Protein AF-A0A482W4N4-F1 (afdb_monomer)

Nearest PDB structures (foldseek):
  6y7f-assembly1_A  TM=9.185E-01  e=5.771E-03  Homo sapiens

Mean predicted aligned error: 5.31 Å

pLDDT: mean 89.52, std 6.03, range [71.38, 98.19]

Organism: Asbolus verrucosus (NCBI:txid1661398)

Solvent-accessible surface area (backbone atoms only — not comparable to full-atom values): 3857 Å² total; per-residue (Å²): 118,94,90,57,85,83,80,90,49,65,68,60,52,50,54,50,50,52,52,50,52,53,52,51,51,52,33,51,51,45,37,34,67,35,24,62,74,72,78,41,69,99,65,96,71,82,86,70,87,58,92,44,69,46,45,55,49,30,59,73,47,102

InterPro domains:
  IPR002076 ELO family [PF01151] (1-54)

Secondary structure (DSSP, 8-state):
-TTSPPP--HHHHHHHHHHHHHHHHHHHHHHIIIIITTT--SS------S--HHHHHHHH--

Radius of gyration: 18.82 Å; Cα contacts (8 Å, |Δi|>4): 28; chains: 1; bounding box: 46×21×44 Å

Foldseek 3Di:
DVPDDDDPCVVVVVVVVVVVVVLVVVLCVQQCVLDVVPPDDPDDDDQDPDPDPSSVSNVVSD

Structure (mmCIF, N/CA/C/O backbone):
data_AF-A0A482W4N4-F1
#
_entry.id   AF-A0A482W4N4-F1
#
loop_
_atom_site.group_PDB
_atom_site.id
_atom_site.type_symbol
_atom_site.label_atom_id
_atom_site.label_alt_id
_atom_site.label_comp_id
_atom_site.label_asym_id
_atom_site.label_entity_id
_atom_site.label_seq_id
_atom_site.pdbx_PDB_ins_code
_atom_site.Cartn_x
_atom_site.Cartn_y
_atom_site.Cartn_z
_atom_site.occupancy
_atom_site.B_iso_or_equiv
_atom_site.auth_seq_id
_atom_site.auth_comp_id
_atom_site.auth_asym_id
_atom_site.auth_atom_id
_atom_site.pdbx_PDB_model_num
ATOM 1 N N . MET A 1 1 ? -25.310 10.531 12.814 1.00 71.81 1 MET A N 1
ATOM 2 C CA . MET A 1 1 ? -25.025 10.295 14.251 1.00 71.81 1 MET A CA 1
ATOM 3 C C . MET A 1 1 ? -25.536 11.415 15.176 1.00 71.81 1 MET A C 1
ATOM 5 O O . MET A 1 1 ? -25.042 11.550 16.282 1.00 71.81 1 MET A O 1
ATOM 9 N N . LYS A 1 2 ? -26.552 12.203 14.779 1.00 78.19 2 LYS A N 1
ATOM 10 C CA . LYS A 1 2 ? -26.909 13.456 15.475 1.00 78.19 2 LYS A CA 1
ATOM 11 C C . LYS A 1 2 ? -27.502 13.273 16.889 1.00 78.19 2 LYS A C 1
ATOM 13 O O . LYS A 1 2 ? -27.340 14.160 17.702 1.00 78.19 2 LYS A O 1
ATOM 18 N N . ASN A 1 3 ? -28.125 12.126 17.187 1.00 82.25 3 ASN A N 1
ATOM 19 C CA . ASN A 1 3 ? -28.729 11.803 18.494 1.00 82.25 3 ASN A CA 1
ATOM 20 C C . ASN A 1 3 ? -28.478 10.332 18.902 1.00 82.25 3 ASN A C 1
ATOM 22 O O . ASN A 1 3 ? -29.397 9.631 19.319 1.00 82.25 3 ASN A O 1
ATOM 26 N N . ARG A 1 4 ? -27.262 9.802 18.696 1.00 82.50 4 ARG A N 1
ATOM 27 C CA . ARG A 1 4 ? -26.896 8.426 19.103 1.00 82.50 4 ARG A CA 1
ATOM 28 C C . ARG A 1 4 ? -25.523 8.419 19.774 1.00 82.50 4 ARG A C 1
ATOM 30 O O . ARG A 1 4 ? -24.634 9.133 19.320 1.00 82.50 4 ARG A O 1
ATOM 37 N N . LYS A 1 5 ? -25.355 7.618 20.836 1.00 80.25 5 LYS A N 1
ATOM 38 C CA . LYS A 1 5 ? -24.067 7.483 21.539 1.00 80.25 5 LYS A CA 1
ATOM 39 C C . LYS A 1 5 ? -23.001 6.912 20.586 1.00 80.25 5 LYS A C 1
ATOM 41 O O . LYS A 1 5 ? -23.331 6.017 19.805 1.00 80.25 5 LYS A O 1
ATOM 46 N N . PRO A 1 6 ? -21.755 7.419 20.628 1.00 84.56 6 PRO A N 1
ATOM 47 C CA . PRO A 1 6 ? -20.689 6.945 19.754 1.00 84.56 6 PRO A CA 1
ATOM 48 C C . PRO A 1 6 ? -20.328 5.492 20.073 1.00 84.56 6 PRO A C 1
ATOM 50 O O . PRO A 1 6 ? -20.283 5.087 21.235 1.00 84.56 6 PRO A O 1
ATOM 53 N N . TYR A 1 7 ? -20.063 4.711 19.028 1.00 86.81 7 TYR A N 1
ATOM 54 C CA . TYR A 1 7 ? -19.619 3.328 19.162 1.00 86.81 7 TYR A CA 1
ATOM 55 C C . TYR A 1 7 ? -18.175 3.272 19.674 1.00 86.81 7 TYR A C 1
ATOM 57 O O . TYR A 1 7 ? -17.315 4.032 19.226 1.00 86.81 7 TYR A O 1
ATOM 65 N N . SER A 1 8 ? -17.886 2.335 20.581 1.00 87.31 8 SER A N 1
ATOM 66 C CA . SER A 1 8 ? -16.509 2.045 20.987 1.00 87.31 8 SER A CA 1
ATOM 67 C C . SER A 1 8 ? -15.860 1.131 19.952 1.00 87.31 8 SER A C 1
ATOM 69 O O . SER A 1 8 ? -15.945 -0.090 20.037 1.00 87.31 8 SER A O 1
ATOM 71 N N . LEU A 1 9 ? -15.225 1.738 18.951 1.00 92.31 9 LEU A N 1
ATOM 72 C CA . LEU A 1 9 ? -14.532 1.025 17.874 1.00 92.31 9 LEU A CA 1
ATOM 73 C C . LEU A 1 9 ? -13.024 0.898 18.120 1.00 92.31 9 LEU A C 1
ATOM 75 O O . LEU A 1 9 ? -12.300 0.521 17.209 1.00 92.31 9 LEU A O 1
ATOM 79 N N . LYS A 1 10 ? -12.536 1.204 19.332 1.00 92.38 10 LYS A N 1
ATOM 80 C CA . LYS A 1 10 ? -11.094 1.262 19.637 1.00 92.38 10 LYS A CA 1
ATOM 81 C C . LYS A 1 10 ? -10.350 -0.005 19.207 1.00 92.38 10 LYS A C 1
ATOM 83 O O . LYS A 1 10 ? -9.326 0.090 18.543 1.00 92.38 10 LYS A O 1
ATOM 88 N N . THR A 1 11 ? -10.896 -1.175 19.529 1.00 93.12 11 THR A N 1
ATOM 89 C CA . THR A 1 11 ? -10.303 -2.469 19.168 1.00 93.12 11 THR A CA 1
ATOM 90 C C . THR A 1 11 ? -10.322 -2.711 17.659 1.00 93.12 11 THR A C 1
ATOM 92 O O . THR A 1 11 ? -9.324 -3.138 17.093 1.00 93.12 11 THR A O 1
ATOM 95 N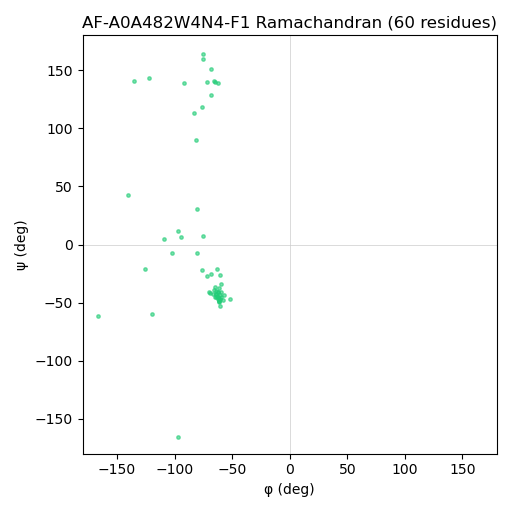 N . VAL A 1 12 ? -11.429 -2.387 16.985 1.00 95.81 12 VAL A N 1
ATOM 96 C CA . VAL A 1 12 ? -11.560 -2.552 15.526 1.00 95.81 12 VAL A CA 1
ATOM 97 C C . VAL A 1 12 ? -10.589 -1.629 14.785 1.00 95.81 12 VAL A C 1
ATOM 99 O O . VAL A 1 12 ? -9.883 -2.074 13.887 1.00 95.81 12 VAL A O 1
ATOM 102 N N . LEU A 1 13 ? -10.500 -0.365 15.208 1.00 96.25 13 LEU A N 1
ATOM 103 C CA . LEU A 1 13 ? -9.556 0.619 14.675 1.00 96.25 13 LEU A CA 1
ATOM 104 C C . LEU A 1 13 ? -8.098 0.205 14.894 1.00 96.25 13 LEU A C 1
ATOM 106 O O . LEU A 1 13 ? -7.277 0.425 14.011 1.00 96.25 13 LEU A O 1
ATOM 110 N N . LEU A 1 14 ? -7.772 -0.411 16.035 1.00 96.69 14 LEU A N 1
ATOM 111 C CA . LEU A 1 14 ? -6.424 -0.917 16.293 1.00 96.69 14 LEU A CA 1
ATOM 112 C C . LEU A 1 14 ? -6.020 -1.973 15.254 1.00 96.69 14 LEU A C 1
ATOM 114 O O . LEU A 1 14 ? -4.985 -1.823 14.610 1.00 96.69 14 LEU A O 1
ATOM 118 N N . TYR A 1 15 ? -6.847 -3.004 15.051 1.00 98.00 15 TYR A N 1
ATOM 119 C CA . TYR A 1 15 ? -6.561 -4.052 14.064 1.00 98.00 15 TYR A CA 1
ATOM 120 C C . TYR A 1 15 ? -6.540 -3.517 12.633 1.00 98.00 15 TYR A C 1
ATOM 122 O O . TYR A 1 15 ? -5.657 -3.883 11.86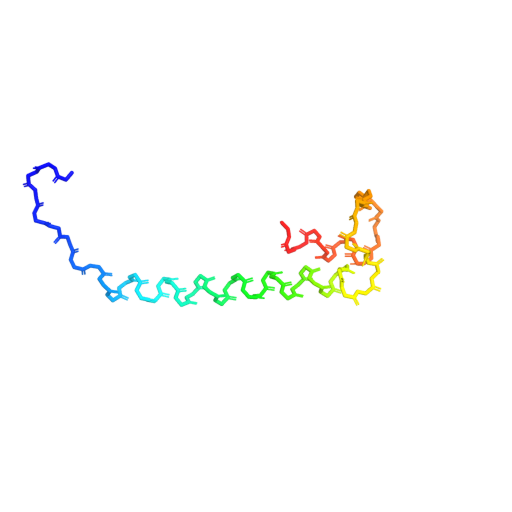0 1.00 98.00 15 TYR A O 1
ATOM 130 N N . TYR A 1 16 ? -7.468 -2.618 12.302 1.00 97.56 16 TYR A N 1
ATOM 131 C CA . TYR A 1 16 ? -7.496 -1.950 11.005 1.00 97.56 16 TYR A CA 1
ATOM 132 C C . TYR A 1 16 ? -6.188 -1.196 10.731 1.00 97.56 16 TYR A C 1
ATOM 134 O O . TYR A 1 16 ? -5.582 -1.391 9.683 1.00 97.56 16 TYR A O 1
ATOM 142 N N . ASN A 1 17 ? -5.702 -0.405 11.692 1.00 97.62 17 ASN A N 1
ATOM 143 C CA . ASN A 1 17 ? -4.456 0.345 11.532 1.00 97.62 17 ASN A CA 1
ATOM 144 C C . ASN A 1 17 ? -3.236 -0.576 11.410 1.00 97.62 17 ASN A C 1
ATOM 146 O O . ASN A 1 17 ? -2.355 -0.305 10.600 1.00 97.62 17 ASN A O 1
ATOM 150 N N . ILE A 1 18 ? -3.180 -1.678 12.166 1.00 98.19 18 ILE A N 1
ATOM 151 C CA . ILE A 1 18 ? -2.099 -2.669 12.034 1.00 98.19 18 ILE A CA 1
ATOM 152 C C . ILE A 1 18 ? -2.108 -3.279 10.629 1.00 98.19 18 ILE A C 1
ATOM 154 O O . ILE A 1 18 ? -1.074 -3.314 9.964 1.00 98.19 18 ILE A O 1
ATOM 158 N N . PHE A 1 19 ? -3.276 -3.712 10.152 1.00 98.12 19 PHE A N 1
ATOM 159 C CA . PHE A 1 19 ? -3.427 -4.242 8.800 1.00 98.12 19 PHE A CA 1
ATOM 160 C C . PHE A 1 19 ? -3.046 -3.206 7.734 1.00 98.12 19 PHE A C 1
ATOM 162 O O . PHE A 1 19 ? -2.360 -3.538 6.767 1.00 98.12 19 PHE A O 1
ATOM 169 N N . GLN A 1 20 ? -3.437 -1.946 7.928 1.00 97.75 20 GLN A N 1
ATOM 170 C CA . GLN A 1 20 ? -3.091 -0.851 7.029 1.00 97.75 20 GLN A CA 1
ATOM 171 C C . GLN A 1 20 ? -1.575 -0.620 6.986 1.00 97.75 20 GLN A C 1
ATOM 173 O O . GLN A 1 20 ? -1.021 -0.492 5.899 1.00 97.75 20 GLN A O 1
ATOM 178 N N . ILE A 1 21 ? -0.889 -0.624 8.134 1.00 98.19 21 ILE A N 1
ATOM 179 C CA . ILE A 1 21 ? 0.573 -0.473 8.198 1.00 98.19 21 ILE A CA 1
ATOM 180 C C . ILE A 1 21 ? 1.268 -1.609 7.444 1.00 98.19 21 ILE A C 1
ATOM 182 O O . ILE A 1 21 ? 2.159 -1.341 6.640 1.00 98.19 21 ILE A O 1
ATOM 186 N N . LEU A 1 22 ? 0.850 -2.859 7.664 1.00 98.00 22 LEU A N 1
ATOM 187 C CA . LEU A 1 22 ? 1.424 -4.014 6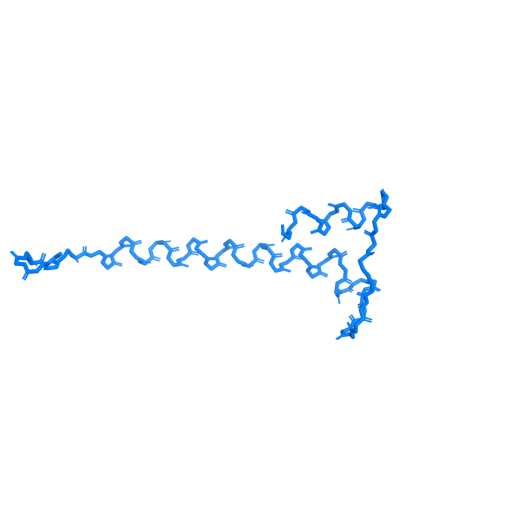.968 1.00 98.00 22 LEU A CA 1
ATOM 188 C C . LEU A 1 22 ? 1.196 -3.929 5.456 1.00 98.00 22 LEU A C 1
ATOM 190 O O . LEU A 1 22 ? 2.134 -4.108 4.686 1.00 98.00 22 LEU A O 1
ATOM 194 N N . SER A 1 23 ? -0.022 -3.582 5.041 1.00 96.44 23 SER A N 1
ATOM 195 C CA . SER A 1 23 ? -0.374 -3.433 3.626 1.00 96.44 23 SER A CA 1
ATOM 196 C C . SER A 1 23 ? 0.461 -2.340 2.953 1.00 96.44 23 SER A C 1
ATOM 198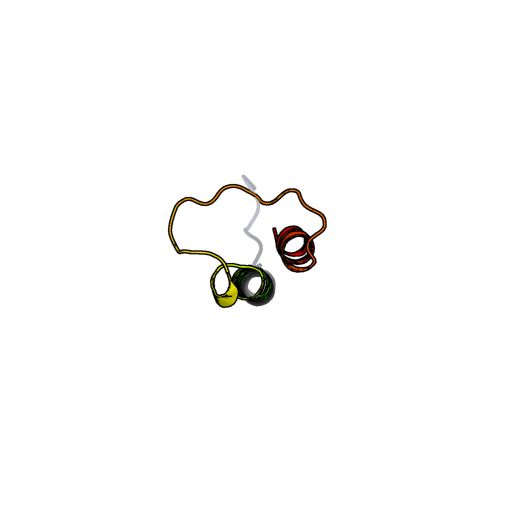 O O . SER A 1 23 ? 1.056 -2.574 1.902 1.00 96.44 23 SER A O 1
ATOM 200 N N . CYS A 1 24 ? 0.586 -1.169 3.587 1.00 96.44 24 CYS A N 1
ATOM 201 C CA . CYS A 1 24 ? 1.434 -0.090 3.084 1.00 96.44 24 CYS A CA 1
ATOM 202 C C . CYS A 1 24 ? 2.911 -0.497 3.027 1.00 96.44 24 CYS A C 1
ATOM 204 O O . CYS A 1 24 ? 3.588 -0.182 2.052 1.00 96.44 24 CYS A O 1
ATOM 206 N N . ALA A 1 25 ? 3.417 -1.215 4.034 1.00 96.50 25 ALA A N 1
ATOM 207 C CA . ALA A 1 25 ? 4.795 -1.696 4.039 1.00 96.50 25 ALA A CA 1
ATOM 208 C C . ALA A 1 25 ? 5.067 -2.659 2.871 1.00 96.50 25 ALA A C 1
ATOM 210 O O . ALA A 1 25 ? 6.104 -2.542 2.217 1.00 96.50 25 ALA A O 1
ATOM 211 N N . THR A 1 26 ? 4.130 -3.563 2.563 1.00 94.62 26 THR A N 1
ATOM 212 C CA . THR A 1 26 ? 4.235 -4.468 1.409 1.00 94.62 26 THR A CA 1
ATOM 213 C C . THR A 1 26 ? 4.240 -3.709 0.082 1.00 94.62 26 THR A C 1
ATOM 215 O O . THR A 1 26 ? 5.090 -3.992 -0.762 1.00 94.62 26 THR A O 1
ATOM 218 N N . LEU A 1 27 ? 3.351 -2.724 -0.092 1.00 94.31 27 LEU A N 1
ATOM 219 C CA . LEU A 1 27 ? 3.315 -1.890 -1.301 1.00 94.31 27 LEU A CA 1
ATOM 220 C C . LEU A 1 27 ? 4.625 -1.117 -1.486 1.00 94.31 27 LEU A C 1
ATOM 222 O O . LEU A 1 27 ? 5.246 -1.199 -2.544 1.00 94.31 27 LEU A O 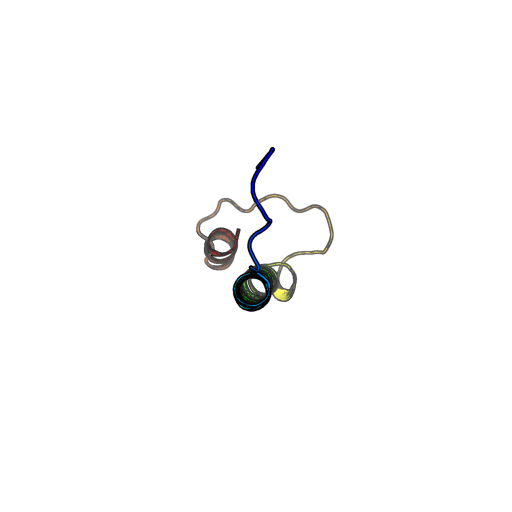1
ATOM 226 N N . ILE A 1 28 ? 5.098 -0.443 -0.433 1.00 93.50 28 ILE A N 1
ATOM 227 C CA . ILE A 1 28 ? 6.353 0.317 -0.465 1.00 93.50 28 ILE A CA 1
ATOM 228 C C . ILE A 1 28 ? 7.530 -0.605 -0.800 1.00 93.50 28 ILE A C 1
ATOM 230 O O . ILE A 1 28 ? 8.341 -0.267 -1.658 1.00 93.50 28 ILE A O 1
ATOM 234 N N . TYR A 1 29 ? 7.619 -1.786 -0.186 1.00 93.31 29 TYR A N 1
ATOM 235 C CA . TYR A 1 29 ? 8.676 -2.753 -0.491 1.00 93.31 29 TYR A CA 1
ATOM 236 C C . TYR A 1 29 ? 8.645 -3.215 -1.960 1.00 93.31 29 TYR A C 1
ATOM 238 O O . TYR A 1 29 ? 9.687 -3.270 -2.624 1.00 93.31 29 TYR A O 1
ATOM 246 N N . GLY A 1 30 ? 7.454 -3.503 -2.491 1.00 91.56 30 GLY A N 1
ATOM 247 C CA . GLY A 1 30 ? 7.264 -3.871 -3.893 1.00 91.56 30 GLY A CA 1
ATOM 248 C C . GLY A 1 30 ? 7.698 -2.762 -4.852 1.00 91.56 30 GLY A C 1
ATOM 249 O O . GLY A 1 30 ? 8.502 -3.009 -5.750 1.00 91.56 30 GLY A O 1
ATOM 250 N N . MET A 1 31 ? 7.256 -1.524 -4.619 1.00 89.94 31 MET A N 1
ATOM 251 C CA . MET A 1 31 ? 7.624 -0.361 -5.440 1.00 89.94 31 MET A CA 1
ATOM 252 C C . MET A 1 31 ? 9.123 -0.039 -5.366 1.00 89.94 31 MET A C 1
ATOM 254 O O . MET A 1 31 ? 9.755 0.237 -6.386 1.00 89.94 31 MET A O 1
ATOM 258 N N . LEU A 1 32 ? 9.713 -0.101 -4.168 1.00 90.56 32 LEU A N 1
ATOM 259 C CA . LEU A 1 32 ? 11.138 0.164 -3.970 1.00 90.56 32 LEU A CA 1
ATOM 260 C C . LEU A 1 32 ? 11.998 -0.840 -4.735 1.00 90.56 32 LEU A C 1
ATOM 262 O O . LEU A 1 32 ? 12.921 -0.451 -5.448 1.00 90.56 32 LEU A O 1
ATOM 266 N N . THR A 1 33 ? 11.681 -2.129 -4.626 1.00 89.94 33 THR A N 1
ATOM 267 C CA . THR A 1 33 ? 12.450 -3.169 -5.318 1.00 89.94 33 THR A CA 1
ATOM 268 C C . THR A 1 33 ? 12.217 -3.174 -6.829 1.00 89.94 33 THR A C 1
ATOM 270 O O . THR A 1 33 ? 13.122 -3.594 -7.543 1.00 89.94 33 THR A O 1
ATOM 273 N N . SER A 1 34 ? 11.058 -2.717 -7.320 1.00 88.69 34 SER A N 1
ATOM 274 C CA . SER A 1 34 ? 10.701 -2.710 -8.757 1.00 88.69 34 SER A CA 1
ATOM 275 C C . SER A 1 34 ? 11.293 -1.549 -9.560 1.00 88.69 34 SER A C 1
ATOM 277 O O . SER A 1 34 ? 11.189 -1.535 -10.781 1.00 88.69 34 SER A O 1
ATOM 279 N N . GLY A 1 35 ? 11.930 -0.578 -8.904 1.00 86.31 35 GLY A N 1
ATOM 280 C CA . GLY A 1 35 ? 12.567 0.531 -9.609 1.00 86.31 35 GLY A CA 1
ATOM 281 C C . GLY A 1 35 ? 13.492 1.344 -8.720 1.00 86.31 35 GLY A C 1
ATOM 282 O O . GLY A 1 35 ? 14.691 1.389 -8.964 1.00 86.31 35 GLY A O 1
ATOM 283 N N . TRP A 1 36 ? 12.959 1.963 -7.667 1.00 85.00 36 TRP A N 1
ATOM 284 C CA . TRP 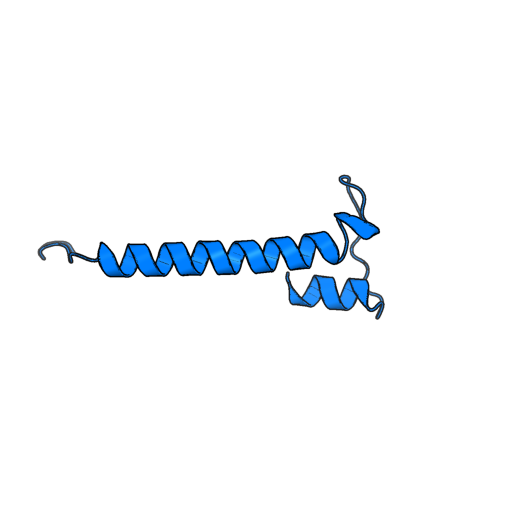A 1 36 ? 13.651 3.009 -6.893 1.00 85.00 36 TRP A CA 1
ATOM 285 C C . TRP A 1 36 ? 14.937 2.572 -6.170 1.00 85.00 36 TRP A C 1
ATOM 287 O O . TRP A 1 36 ? 15.760 3.423 -5.848 1.00 85.00 36 TRP A O 1
ATOM 297 N N . LEU A 1 37 ? 15.135 1.274 -5.919 1.00 84.81 37 LEU A N 1
ATOM 298 C CA . LEU A 1 37 ? 16.386 0.719 -5.378 1.00 84.81 37 LEU A CA 1
ATOM 299 C C . LEU A 1 37 ? 17.272 0.035 -6.430 1.00 84.81 37 LEU A C 1
ATOM 301 O O . LEU A 1 37 ? 18.378 -0.384 -6.098 1.00 84.81 37 LEU A O 1
ATOM 305 N N . THR A 1 38 ? 16.796 -0.132 -7.664 1.00 82.25 38 THR A N 1
ATOM 306 C CA . THR A 1 38 ? 17.469 -0.940 -8.692 1.00 82.25 38 THR A CA 1
ATOM 307 C C . THR A 1 38 ? 17.850 -0.117 -9.915 1.00 82.25 38 THR A C 1
ATOM 309 O O . THR A 1 38 ? 19.026 -0.027 -10.253 1.00 82.25 38 THR A O 1
ATOM 312 N N . THR A 1 39 ? 16.867 0.483 -10.583 1.00 81.81 39 THR A N 1
ATOM 313 C CA . THR A 1 39 ? 17.020 1.096 -11.912 1.00 81.81 39 THR A CA 1
ATOM 314 C C . THR A 1 39 ? 16.577 2.554 -11.965 1.00 81.81 39 THR A C 1
ATOM 316 O O . THR A 1 39 ? 16.988 3.281 -12.868 1.00 81.81 39 THR A O 1
ATOM 319 N N . TYR A 1 40 ? 15.742 3.000 -11.026 1.00 84.50 40 TYR A N 1
ATOM 320 C CA . TYR A 1 40 ? 15.216 4.358 -11.005 1.00 84.50 40 TYR A CA 1
ATOM 321 C C . TYR A 1 40 ? 16.101 5.277 -10.159 1.00 84.50 40 TYR A C 1
ATOM 323 O O . TYR A 1 40 ? 16.574 4.929 -9.082 1.00 84.50 40 TYR A O 1
ATOM 331 N N . SER A 1 41 ? 16.302 6.482 -10.672 1.00 85.25 41 SER A N 1
ATOM 332 C CA . SER A 1 41 ? 16.783 7.652 -9.955 1.00 85.25 41 SER A CA 1
ATOM 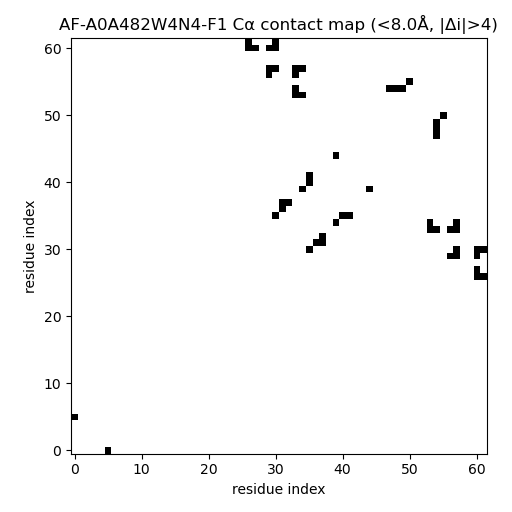333 C C . SER A 1 41 ? 15.683 8.260 -9.078 1.00 85.25 41 SER A C 1
ATOM 335 O O . SER A 1 41 ? 14.495 8.099 -9.339 1.00 85.25 41 SER A O 1
ATOM 337 N N . LEU A 1 42 ? 16.080 9.055 -8.081 1.00 84.38 42 LEU A N 1
ATOM 338 C CA . LEU A 1 42 ? 15.142 9.821 -7.252 1.00 84.38 42 LEU A CA 1
ATOM 339 C C . LEU A 1 42 ? 14.558 11.070 -7.959 1.00 84.38 42 LEU A C 1
ATOM 341 O O . LEU A 1 42 ? 13.914 11.900 -7.317 1.00 84.38 42 LEU A O 1
ATOM 345 N N . GLY A 1 43 ? 14.835 11.244 -9.255 1.00 86.69 43 GLY A N 1
ATOM 346 C CA . GLY A 1 43 ? 14.412 12.388 -10.062 1.00 86.69 43 GLY A CA 1
ATOM 347 C C . GLY A 1 43 ? 13.140 12.130 -10.874 1.00 86.69 43 GLY A C 1
ATOM 348 O O . GLY A 1 43 ? 12.407 11.172 -10.655 1.00 86.69 43 GLY A O 1
ATOM 349 N N . CYS A 1 44 ? 12.874 13.005 -11.846 1.00 86.06 44 CYS A N 1
ATOM 350 C CA . CYS A 1 44 ? 11.781 12.803 -12.795 1.00 86.06 44 CYS A CA 1
ATOM 351 C C . CYS A 1 44 ? 12.183 11.750 -13.838 1.00 86.06 44 CYS A C 1
ATOM 353 O O . CYS A 1 44 ? 13.131 11.966 -14.595 1.00 86.06 44 CYS A O 1
ATOM 355 N N . GLN A 1 45 ? 11.448 10.638 -13.894 1.00 85.88 45 GLN A N 1
ATOM 356 C CA . GLN A 1 45 ? 11.593 9.610 -14.924 1.00 85.88 45 GLN A CA 1
ATOM 357 C C . GLN A 1 45 ? 10.284 9.385 -15.678 1.00 85.88 45 GLN A C 1
ATOM 359 O O . GLN A 1 45 ? 9.212 9.426 -15.071 1.00 85.88 45 GLN A O 1
ATOM 364 N N . PRO A 1 46 ? 10.358 9.134 -16.997 1.00 87.12 46 PRO A N 1
ATOM 365 C CA . PRO A 1 46 ? 9.188 8.746 -17.764 1.00 87.12 46 PRO A CA 1
ATOM 366 C C . PRO A 1 46 ? 8.713 7.350 -17.343 1.00 87.12 46 PRO A C 1
ATOM 368 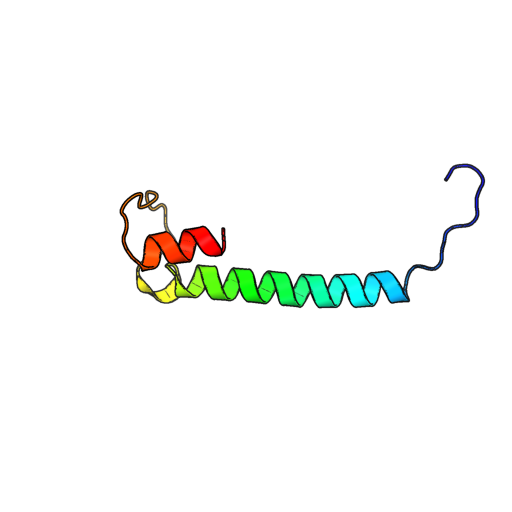O O . PRO A 1 46 ? 9.508 6.500 -16.943 1.00 87.12 46 PRO A O 1
ATOM 371 N N . VAL A 1 47 ? 7.408 7.114 -17.470 1.00 87.94 47 VAL A N 1
ATOM 372 C CA . VAL A 1 47 ? 6.813 5.787 -17.271 1.00 87.94 47 VAL A CA 1
ATOM 373 C C . VAL A 1 47 ? 7.266 4.858 -18.401 1.00 87.94 47 VAL A C 1
ATOM 375 O O . VAL A 1 47 ? 7.141 5.209 -19.575 1.00 87.94 47 VA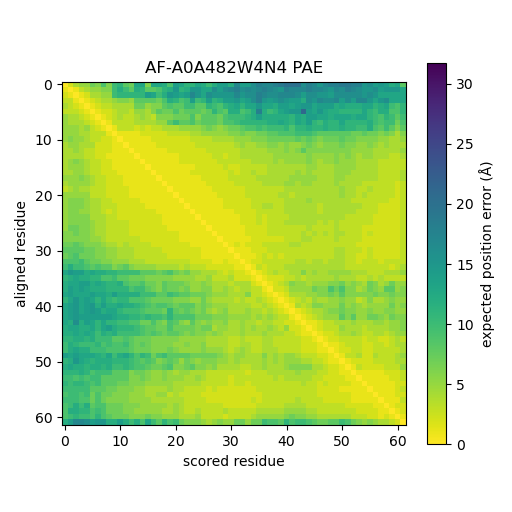L A O 1
ATOM 378 N N . ASP A 1 48 ? 7.782 3.679 -18.046 1.00 87.44 48 ASP A N 1
ATOM 379 C CA . ASP A 1 48 ? 8.122 2.624 -19.004 1.00 87.44 48 ASP A CA 1
ATOM 380 C C . ASP A 1 48 ? 6.865 1.805 -19.343 1.00 87.44 48 ASP A C 1
ATOM 382 O O . ASP A 1 48 ? 6.314 1.114 -18.489 1.00 87.44 48 ASP A O 1
ATOM 386 N N . TYR A 1 49 ? 6.407 1.900 -20.593 1.00 90.19 49 TYR A N 1
ATOM 387 C CA . TYR A 1 49 ? 5.236 1.176 -21.111 1.00 90.19 49 TYR A CA 1
ATOM 388 C C . TYR A 1 49 ? 5.592 -0.144 -21.812 1.00 90.19 49 TYR A C 1
ATOM 390 O O . TYR A 1 49 ? 4.733 -0.767 -22.438 1.00 90.19 49 TYR A O 1
ATOM 398 N N . SER A 1 50 ? 6.857 -0.562 -21.779 1.00 90.31 50 SER A N 1
ATOM 399 C CA . SER A 1 50 ? 7.276 -1.834 -22.363 1.00 90.31 50 SER A CA 1
ATOM 400 C C . SER A 1 50 ? 6.870 -3.033 -21.493 1.00 90.31 50 SER A C 1
ATOM 402 O O . SER A 1 50 ? 6.579 -2.909 -20.306 1.00 90.31 50 SER A O 1
ATOM 404 N N . ASN A 1 51 ? 6.909 -4.237 -22.071 1.00 91.38 51 ASN A N 1
ATOM 405 C CA . ASN A 1 51 ? 6.639 -5.491 -21.353 1.00 91.38 51 ASN A CA 1
ATOM 406 C C . ASN A 1 51 ? 7.854 -5.994 -20.549 1.00 91.38 51 ASN A C 1
ATOM 408 O O . ASN A 1 51 ? 8.047 -7.202 -20.391 1.00 91.38 51 ASN A O 1
ATOM 412 N N . ASN A 1 52 ? 8.701 -5.082 -20.070 1.00 88.88 52 ASN A N 1
ATOM 413 C CA . ASN A 1 52 ? 9.828 -5.431 -19.219 1.00 88.88 52 ASN A CA 1
ATOM 414 C C . ASN A 1 52 ? 9.320 -6.002 -17.884 1.00 88.88 52 ASN A C 1
ATOM 416 O O . ASN A 1 52 ? 8.367 -5.468 -17.311 1.00 88.88 52 ASN A O 1
ATOM 420 N N . PRO A 1 53 ? 9.961 -7.050 -17.337 1.00 89.06 53 PRO A N 1
ATOM 421 C CA . PRO A 1 53 ? 9.498 -7.687 -16.106 1.00 89.06 53 PRO A CA 1
ATOM 422 C C . PRO A 1 53 ? 9.467 -6.719 -14.915 1.00 89.06 53 PRO A C 1
ATOM 424 O O . PRO A 1 53 ? 8.557 -6.802 -14.097 1.00 89.06 53 PRO A O 1
ATOM 427 N N . GLU A 1 54 ? 10.397 -5.762 -14.839 1.00 87.81 54 GLU A N 1
ATOM 428 C CA . GLU A 1 54 ? 10.398 -4.733 -13.788 1.00 87.81 54 GLU A CA 1
ATOM 429 C C . GLU A 1 54 ? 9.248 -3.727 -13.945 1.00 87.81 54 GLU A C 1
ATOM 431 O O . GLU A 1 54 ? 8.589 -3.398 -12.961 1.00 87.81 54 GLU A O 1
ATOM 436 N N . ALA A 1 55 ? 8.938 -3.299 -15.175 1.00 88.56 55 ALA A N 1
ATOM 437 C CA . ALA A 1 55 ? 7.813 -2.401 -15.448 1.00 88.56 55 ALA A CA 1
ATOM 438 C C . ALA A 1 55 ? 6.468 -3.069 -15.107 1.00 88.56 55 ALA A C 1
ATOM 440 O O . ALA A 1 55 ? 5.619 -2.478 -14.438 1.00 88.56 55 ALA A O 1
ATOM 441 N N . LEU A 1 56 ? 6.306 -4.345 -15.475 1.00 91.50 56 LEU A N 1
ATOM 442 C CA . LEU A 1 56 ? 5.129 -5.146 -15.125 1.00 91.50 56 LEU A CA 1
ATOM 443 C C . LEU A 1 56 ? 5.011 -5.383 -13.611 1.00 91.50 56 LEU A C 1
ATOM 445 O O . LEU A 1 56 ? 3.908 -5.377 -13.056 1.00 91.50 56 LEU A O 1
ATOM 449 N N . ARG A 1 57 ? 6.141 -5.558 -12.918 1.00 90.06 57 ARG A N 1
ATOM 450 C CA . ARG A 1 57 ? 6.164 -5.712 -11.460 1.00 90.06 57 ARG A CA 1
ATOM 451 C C . ARG A 1 57 ? 5.801 -4.410 -10.751 1.00 90.06 57 ARG A C 1
ATOM 453 O O . ARG A 1 57 ? 4.986 -4.446 -9.835 1.00 90.06 57 ARG A O 1
ATOM 460 N N . MET A 1 58 ? 6.313 -3.271 -11.218 1.00 90.00 58 MET A N 1
ATOM 461 C CA . MET A 1 58 ? 5.949 -1.943 -10.712 1.00 90.00 58 MET A CA 1
ATOM 462 C C . MET A 1 58 ? 4.438 -1.691 -10.830 1.00 90.00 58 MET A C 1
ATOM 464 O O . MET A 1 58 ? 3.821 -1.253 -9.862 1.00 90.00 58 MET A O 1
ATOM 468 N N . LEU A 1 59 ? 3.823 -2.059 -11.963 1.00 89.94 59 LEU A N 1
ATOM 469 C CA . LEU A 1 59 ? 2.369 -1.974 -12.174 1.00 89.94 59 LEU A CA 1
ATOM 470 C C . LEU A 1 59 ? 1.548 -2.811 -11.180 1.00 89.94 59 LEU A C 1
ATOM 472 O O . LEU A 1 59 ? 0.397 -2.487 -10.920 1.00 89.94 59 LEU A O 1
ATOM 476 N N . THR A 1 60 ? 2.117 -3.880 -10.618 1.00 89.06 60 THR A N 1
ATOM 477 C CA . THR A 1 60 ? 1.408 -4.749 -9.660 1.00 89.06 60 THR A CA 1
ATOM 478 C C . THR A 1 60 ? 1.303 -4.118 -8.265 1.00 89.06 60 THR A C 1
ATOM 480 O O . THR A 1 60 ? 0.431 -4.491 -7.483 1.00 89.06 60 THR A O 1
ATOM 483 N N . PHE A 1 61 ? 2.186 -3.170 -7.939 1.00 87.12 61 PHE A N 1
ATOM 484 C CA . PHE A 1 61 ? 2.246 -2.508 -6.630 1.00 87.12 61 PHE A CA 1
ATOM 485 C C . PHE A 1 61 ? 1.778 -1.045 -6.663 1.00 87.12 61 PHE A C 1
ATOM 487 O O . PHE A 1 61 ? 1.892 -0.365 -5.641 1.00 87.12 61 PHE A O 1
ATOM 494 N N . CYS A 1 62 ? 1.285 -0.570 -7.811 1.00 71.38 62 CYS A N 1
ATOM 495 C CA . CYS A 1 62 ? 0.871 0.812 -8.045 1.00 71.38 62 CYS A CA 1
ATOM 496 C C . CYS A 1 62 ? -0.651 0.963 -8.173 1.00 71.38 62 CYS A C 1
ATOM 498 O O . CYS A 1 62 ? -1.320 -0.011 -8.582 1.00 71.38 62 CYS A O 1
#

Sequence (62 aa):
MKNRKPYSLKTVLLYYNIFQILSCATLIYGMLTSGWLTTYSLGCQPVDYSNNPEALRMLTFC